Protein AF-A0AAW5MZ08-F1 (afdb_monomer)

Foldseek 3Di:
DLQPVAADDDPDPPVRVVVLVVLLVVLCVVLVADCPVVQLSVLSVCCVVVVVCVVPFDPVVVVPQPVVCSNNNNSVSSVVLSCCLSVVNGPSVCSSVDPVSVVVD

Solvent-accessible surface area (backbone atoms only — not comparable to full-atom values): 6083 Å² total; per-residue (Å²): 119,75,30,91,87,42,48,45,59,81,88,49,91,70,43,13,53,58,52,40,48,50,58,48,52,54,54,31,61,77,58,68,60,82,45,70,94,55,45,50,39,49,52,49,47,50,33,57,78,70,46,43,52,79,70,72,36,55,72,67,62,55,68,69,52,61,58,70,32,43,77,61,12,39,61,70,39,54,55,60,53,50,48,25,37,65,68,62,46,65,74,72,12,52,65,69,67,36,72,70,61,52,73,78,107

InterPro domains:
  IPR001203 Aldehyde ferredoxin oxidoreductase, C-terminal [PF01314] (25-105)
  IPR013984 Aldehyde ferredoxin oxidoreductase, domain 2 [G3DSA:1.10.569.10] (15-105)
  IPR036021 Aldehyde ferredoxin oxidoreductase-like, C-terminal [SSF48310] (22-105)
  IPR051919 Tungsten-dependent aldehyde ferredoxin oxidoreductase [PTHR30038] (1-105)

Mean predicted aligned error: 2.96 Å

Radius of gyration: 13.37 Å; Cα contacts (8 Å, |Δi|>4): 106; chains: 1; bounding box: 31×26×38 Å

Organism: NCBI:txid1499973

Sequence (105 aa):
TIFPNGPKDFEDKDDGRVIGNLVGLNLFDDYGLWCNYGQLHRDFTYCYSKGVFKRVLPAEEYAEIRWDQLEAGDVNFIKDFYYRLAHRVGELSHLADGSYAIAER

Structure (mmCIF, N/CA/C/O backbone):
data_AF-A0AAW5MZ08-F1
#
_entry.id   AF-A0AAW5MZ08-F1
#
loop_
_atom_site.group_PDB
_atom_site.id
_atom_site.type_symbol
_atom_site.label_atom_id
_atom_site.label_alt_id
_atom_site.label_comp_id
_atom_site.label_asym_id
_atom_site.label_entity_id
_atom_site.label_seq_id
_atom_site.pdbx_PDB_ins_code
_atom_site.Cartn_x
_atom_site.Cartn_y
_atom_site.Cartn_z
_atom_site.occupancy
_atom_site.B_iso_or_equiv
_atom_site.auth_seq_id
_atom_site.auth_comp_id
_atom_site.auth_asym_id
_atom_site.auth_atom_id
_atom_site.pdbx_PDB_model_num
ATOM 1 N N . THR A 1 1 ? 10.007 0.830 -1.081 1.00 68.12 1 THR A N 1
ATOM 2 C CA . THR A 1 1 ? 8.982 0.233 -1.963 1.00 68.12 1 THR A CA 1
ATOM 3 C C . THR A 1 1 ? 7.953 -0.460 -1.091 1.00 68.12 1 THR A C 1
ATOM 5 O O . THR A 1 1 ? 8.310 -0.827 0.021 1.00 68.12 1 THR A O 1
ATOM 8 N N . ILE A 1 2 ? 6.698 -0.576 -1.537 1.00 84.62 2 ILE A N 1
ATOM 9 C CA . ILE A 1 2 ? 5.636 -1.273 -0.786 1.00 84.62 2 ILE A CA 1
ATOM 10 C C . ILE A 1 2 ? 5.863 -2.790 -0.716 1.00 84.62 2 ILE A C 1
ATOM 12 O O . ILE A 1 2 ? 5.371 -3.447 0.192 1.00 84.62 2 ILE A O 1
ATOM 16 N N . PHE A 1 3 ? 6.639 -3.331 -1.658 1.00 90.00 3 PHE A N 1
ATOM 17 C CA . PHE A 1 3 ? 6.952 -4.752 -1.752 1.00 90.00 3 PHE A CA 1
ATOM 18 C C . PHE A 1 3 ? 8.098 -5.133 -0.804 1.00 90.00 3 PHE A C 1
ATOM 20 O O . PHE A 1 3 ? 9.223 -4.676 -1.032 1.00 90.00 3 PHE A O 1
ATOM 27 N N . PRO A 1 4 ? 7.873 -5.989 0.212 1.00 80.38 4 PRO A N 1
ATOM 28 C CA . PRO A 1 4 ? 8.905 -6.378 1.177 1.00 80.38 4 PRO A CA 1
ATOM 29 C C . PRO A 1 4 ? 10.135 -7.020 0.522 1.00 80.38 4 PRO A C 1
ATOM 31 O O . PRO A 1 4 ? 11.263 -6.736 0.915 1.00 80.38 4 PRO A O 1
ATOM 34 N N . ASN A 1 5 ? 9.910 -7.823 -0.523 1.00 85.06 5 ASN A N 1
ATOM 35 C CA . ASN A 1 5 ? 10.950 -8.530 -1.278 1.00 85.06 5 ASN A CA 1
ATOM 36 C C . ASN A 1 5 ? 11.374 -7.789 -2.562 1.00 85.06 5 ASN A C 1
ATOM 38 O O . ASN A 1 5 ? 12.198 -8.282 -3.327 1.00 85.06 5 ASN A O 1
ATOM 42 N N . GLY A 1 6 ? 10.834 -6.587 -2.791 1.00 89.31 6 GLY A N 1
ATOM 43 C CA . GLY A 1 6 ? 10.954 -5.863 -4.054 1.00 89.31 6 GLY A CA 1
ATOM 44 C C . GLY A 1 6 ? 9.920 -6.296 -5.105 1.00 89.31 6 GLY A C 1
ATOM 45 O O . GLY A 1 6 ? 9.332 -7.370 -4.995 1.00 89.31 6 GLY A O 1
ATOM 46 N N . PRO A 1 7 ? 9.640 -5.432 -6.097 1.00 93.44 7 PRO A N 1
ATOM 47 C CA . PRO A 1 7 ? 8.783 -5.788 -7.222 1.00 93.44 7 PRO A CA 1
ATOM 48 C C . PRO A 1 7 ? 9.464 -6.828 -8.117 1.00 93.44 7 PRO A C 1
ATOM 50 O O . PRO A 1 7 ? 10.690 -6.851 -8.226 1.00 93.44 7 PRO A O 1
ATOM 53 N N . LYS A 1 8 ? 8.654 -7.657 -8.769 1.00 94.19 8 LYS A N 1
ATOM 54 C CA . LYS A 1 8 ? 9.086 -8.632 -9.768 1.00 94.19 8 LYS A CA 1
ATOM 55 C C . LYS A 1 8 ? 9.570 -7.922 -11.038 1.00 94.19 8 LYS A C 1
ATOM 57 O O . LYS A 1 8 ? 8.928 -6.975 -11.489 1.00 94.19 8 LYS A O 1
ATOM 62 N N . ASP A 1 9 ? 10.656 -8.430 -11.615 1.00 94.81 9 ASP A N 1
ATOM 63 C CA . ASP A 1 9 ? 11.179 -7.992 -12.913 1.00 94.81 9 ASP A CA 1
ATOM 64 C C . ASP A 1 9 ? 10.308 -8.493 -14.082 1.00 94.81 9 ASP A C 1
ATOM 66 O O . ASP A 1 9 ? 9.655 -9.542 -13.998 1.00 94.81 9 ASP A O 1
ATOM 70 N N . PHE A 1 10 ? 10.299 -7.741 -15.179 1.00 92.12 10 PHE A N 1
ATOM 71 C CA . PHE A 1 10 ? 9.472 -7.989 -16.358 1.00 92.12 10 PHE A CA 1
ATOM 72 C C . PHE A 1 10 ? 10.292 -8.529 -17.529 1.00 92.12 10 PHE A C 1
ATOM 74 O O . PHE A 1 10 ? 9.971 -9.600 -18.046 1.00 92.12 10 PHE A O 1
ATOM 81 N N . GLU A 1 11 ? 11.335 -7.810 -17.931 1.00 94.50 11 GLU A N 1
ATOM 82 C CA . GLU A 1 11 ? 12.207 -8.147 -19.058 1.00 94.50 11 GLU A CA 1
ATOM 83 C C . GLU A 1 11 ? 13.677 -8.127 -18.629 1.00 94.50 11 GLU A C 1
ATOM 85 O O . GLU A 1 11 ? 14.374 -9.135 -18.763 1.00 94.50 11 GLU A O 1
ATOM 90 N N . ASP A 1 12 ? 14.116 -7.013 -18.046 1.00 95.69 12 ASP A N 1
ATOM 91 C CA . ASP A 1 12 ? 15.489 -6.799 -17.605 1.00 95.69 12 ASP A CA 1
ATOM 92 C C . ASP 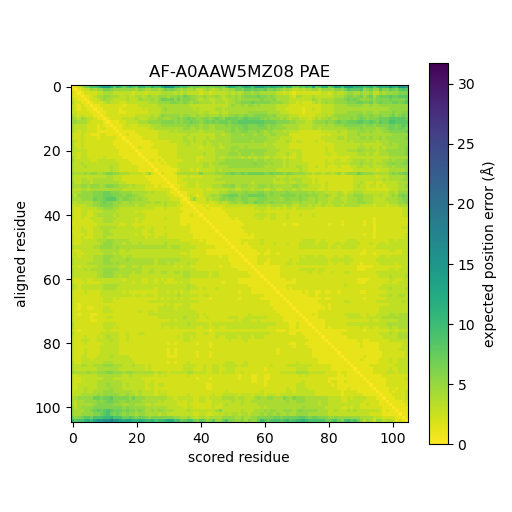A 1 12 ? 15.626 -6.914 -16.087 1.00 95.69 12 ASP A C 1
ATOM 94 O O . ASP A 1 12 ? 14.716 -6.622 -15.313 1.00 95.69 12 ASP A O 1
ATOM 98 N N . LYS A 1 13 ? 16.821 -7.285 -15.625 1.00 93.75 13 LYS A N 1
ATOM 99 C CA . LYS A 1 13 ? 17.110 -7.307 -14.191 1.00 93.75 13 LYS A CA 1
ATOM 100 C C . LYS A 1 13 ? 16.897 -5.915 -13.577 1.00 93.75 13 LYS A C 1
ATOM 102 O O . LYS A 1 13 ? 17.465 -4.934 -14.050 1.00 93.75 13 LYS A O 1
ATOM 107 N N . ASP A 1 14 ? 16.180 -5.875 -12.457 1.00 90.88 14 ASP A N 1
ATOM 108 C CA . ASP A 1 14 ? 15.836 -4.688 -11.669 1.00 90.88 14 ASP A CA 1
ATOM 109 C C . ASP A 1 14 ? 14.869 -3.690 -12.355 1.00 90.88 14 ASP A C 1
ATOM 111 O O . ASP A 1 14 ? 14.560 -2.640 -11.769 1.00 90.88 14 ASP A O 1
ATOM 115 N N . ASP A 1 15 ? 14.334 -4.004 -13.543 1.00 94.31 15 ASP A N 1
ATOM 116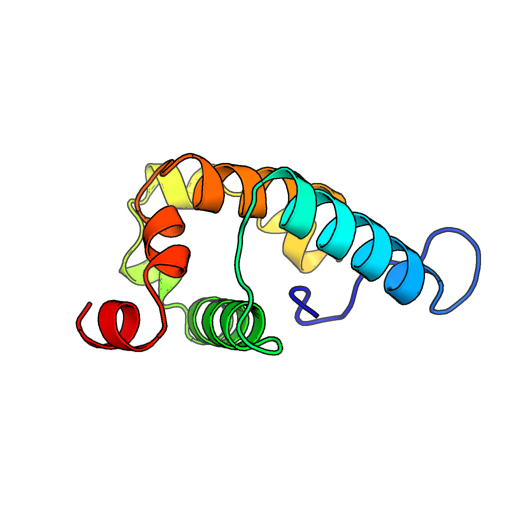 C CA . ASP A 1 15 ? 13.364 -3.157 -14.254 1.00 94.31 15 ASP A CA 1
ATOM 117 C C . ASP A 1 15 ? 12.021 -3.034 -13.511 1.00 94.31 15 ASP A C 1
ATOM 119 O O . ASP A 1 15 ? 11.352 -1.993 -13.570 1.00 94.31 15 ASP A O 1
ATOM 123 N N . GLY A 1 16 ? 11.683 -4.034 -12.691 1.00 93.31 16 GLY A N 1
ATOM 124 C CA . GLY A 1 16 ? 10.484 -4.063 -11.869 1.00 93.31 16 GLY A CA 1
ATOM 125 C C . GLY A 1 16 ? 10.445 -2.895 -10.892 1.00 93.31 16 GLY A C 1
ATOM 126 O O . GLY A 1 16 ? 9.371 -2.393 -10.556 1.00 93.31 16 GLY A O 1
ATOM 127 N N . ARG A 1 17 ? 11.611 -2.386 -10.465 1.00 92.00 17 ARG A N 1
ATOM 128 C CA . ARG A 1 17 ? 11.693 -1.192 -9.610 1.00 92.00 17 ARG A CA 1
ATOM 129 C C . ARG A 1 17 ? 11.276 0.068 -10.350 1.00 92.00 17 ARG A C 1
ATOM 131 O O . ARG A 1 17 ? 10.578 0.895 -9.768 1.00 92.00 17 ARG A O 1
ATOM 138 N N . VAL A 1 18 ? 11.685 0.215 -11.607 1.00 92.94 18 VAL A N 1
ATOM 139 C CA . VAL A 1 18 ? 11.309 1.366 -12.438 1.00 92.94 18 VAL A CA 1
ATOM 140 C C . VAL A 1 18 ? 9.812 1.317 -12.721 1.00 92.94 18 VAL A C 1
ATOM 142 O O . VAL A 1 18 ? 9.112 2.296 -12.470 1.00 92.94 18 VAL A O 1
ATOM 145 N N . ILE A 1 19 ? 9.309 0.159 -13.149 1.00 92.62 19 ILE A N 1
ATOM 146 C CA . ILE A 1 19 ? 7.896 -0.038 -13.491 1.00 92.62 19 ILE A CA 1
ATOM 147 C C . ILE A 1 19 ? 7.006 0.109 -12.253 1.00 92.62 19 ILE A C 1
ATOM 149 O O . ILE A 1 19 ? 6.021 0.842 -12.282 1.00 92.62 19 ILE A O 1
ATOM 153 N N . GLY A 1 20 ? 7.366 -0.526 -11.137 1.00 91.56 20 GLY A N 1
ATOM 154 C CA . GLY A 1 20 ? 6.620 -0.425 -9.883 1.00 91.56 20 GLY A CA 1
ATOM 155 C C . GLY A 1 20 ? 6.573 1.004 -9.341 1.00 91.56 20 GLY A C 1
ATOM 156 O O . GLY A 1 20 ? 5.518 1.451 -8.892 1.00 91.56 20 GLY A O 1
ATOM 157 N N . ASN A 1 21 ? 7.681 1.749 -9.433 1.00 89.75 21 ASN A N 1
ATOM 158 C CA . ASN A 1 21 ? 7.699 3.165 -9.064 1.00 89.75 21 ASN A CA 1
ATOM 159 C C . ASN A 1 21 ? 6.839 4.007 -10.012 1.00 89.75 21 ASN A C 1
ATOM 161 O O . ASN A 1 21 ? 6.097 4.859 -9.536 1.00 89.75 21 ASN A O 1
ATOM 165 N N . LEU A 1 22 ? 6.899 3.761 -11.324 1.00 91.94 22 LEU A N 1
ATOM 166 C CA . LEU A 1 22 ? 6.078 4.465 -12.308 1.00 91.94 22 LEU A CA 1
ATOM 167 C C . LEU A 1 22 ? 4.585 4.255 -12.026 1.00 91.94 22 LEU A C 1
ATOM 169 O O . LEU A 1 22 ? 3.847 5.227 -11.891 1.00 91.94 22 LEU A O 1
ATOM 173 N N . VAL A 1 23 ? 4.147 3.001 -11.886 1.00 91.94 23 VAL A N 1
ATOM 174 C CA . VAL A 1 23 ? 2.752 2.650 -11.572 1.00 91.94 23 VAL A CA 1
ATOM 175 C C . VAL A 1 23 ? 2.326 3.278 -10.249 1.00 91.94 23 VAL A C 1
ATOM 177 O O . VAL A 1 23 ? 1.257 3.879 -10.168 1.00 91.94 23 VAL A O 1
ATOM 180 N N . GLY A 1 24 ? 3.176 3.165 -9.225 1.00 90.00 24 GLY A N 1
ATOM 181 C CA . GLY A 1 24 ? 2.914 3.723 -7.909 1.00 90.00 24 GLY A CA 1
ATOM 182 C C . GLY A 1 24 ? 2.709 5.228 -7.944 1.00 90.00 24 GLY A C 1
ATOM 183 O O . GLY A 1 24 ? 1.677 5.684 -7.476 1.00 90.00 24 GLY A O 1
ATOM 184 N N . LEU A 1 25 ? 3.652 5.977 -8.521 1.00 88.56 25 LEU A N 1
ATOM 185 C CA . LEU A 1 25 ? 3.610 7.440 -8.571 1.00 88.56 25 LEU A CA 1
ATOM 186 C C . LEU A 1 25 ? 2.422 7.968 -9.384 1.00 88.56 25 LEU A C 1
ATOM 188 O O . LEU A 1 25 ? 1.739 8.862 -8.902 1.00 88.56 25 LEU A O 1
ATOM 192 N N . ASN A 1 26 ? 2.122 7.380 -10.550 1.00 92.06 26 ASN A N 1
ATOM 193 C CA . ASN A 1 26 ? 0.974 7.818 -11.358 1.00 92.06 26 ASN A CA 1
ATOM 194 C C . ASN A 1 26 ? -0.345 7.663 -10.592 1.00 92.06 26 ASN A C 1
ATOM 196 O O . ASN A 1 26 ? -1.109 8.612 -10.488 1.00 92.06 26 ASN A O 1
ATOM 200 N N . LEU A 1 27 ? -0.585 6.494 -9.988 1.00 91.56 27 LEU A N 1
ATOM 201 C CA . LEU A 1 27 ? -1.811 6.262 -9.214 1.00 91.56 27 LEU A CA 1
ATOM 202 C C . LEU A 1 27 ? -1.900 7.157 -7.978 1.00 91.56 27 LEU A C 1
ATOM 204 O O . LEU A 1 27 ? -2.987 7.547 -7.560 1.00 91.56 27 LEU A O 1
ATOM 208 N N . PHE A 1 28 ? -0.753 7.453 -7.374 1.00 86.38 28 PHE A N 1
ATOM 209 C CA . PHE A 1 28 ? -0.669 8.318 -6.214 1.00 86.38 28 PHE A CA 1
ATOM 210 C C . PHE A 1 28 ? -1.124 9.744 -6.528 1.00 86.38 28 PHE A C 1
ATOM 212 O O . PHE A 1 28 ? -1.933 10.306 -5.787 1.00 86.38 28 PHE A O 1
ATOM 219 N N . ASP A 1 29 ? -0.634 10.279 -7.647 1.00 91.50 29 ASP A N 1
ATOM 220 C CA . ASP A 1 29 ? -0.975 11.606 -8.147 1.00 91.50 29 ASP A CA 1
ATOM 221 C C . ASP A 1 29 ? -2.426 11.6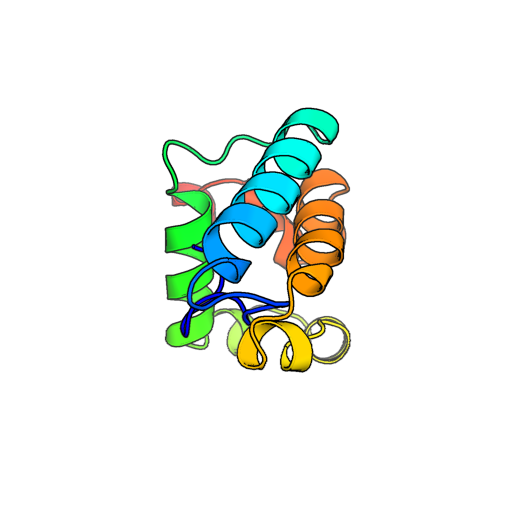49 -8.658 1.00 91.50 29 ASP A C 1
ATOM 223 O O . ASP A 1 29 ? -3.169 12.562 -8.298 1.00 91.50 29 ASP A O 1
ATOM 227 N N . ASP A 1 30 ? -2.868 10.630 -9.406 1.00 94.88 30 ASP A N 1
ATOM 228 C CA . ASP A 1 30 ? -4.235 10.535 -9.944 1.00 94.88 30 ASP A CA 1
ATOM 229 C C . ASP A 1 30 ? -5.300 10.487 -8.839 1.00 94.88 30 ASP A C 1
ATOM 231 O O . ASP A 1 30 ? -6.376 11.076 -8.968 1.00 94.88 30 ASP A O 1
ATOM 235 N N . TYR A 1 31 ? -5.012 9.789 -7.737 1.00 94.88 31 TYR A N 1
ATOM 236 C CA . TYR A 1 31 ? -5.922 9.677 -6.598 1.00 94.88 31 TYR A CA 1
ATOM 237 C C . TYR A 1 31 ? -5.734 10.766 -5.536 1.00 94.88 31 TYR A C 1
ATOM 239 O O . TYR A 1 31 ? -6.502 10.812 -4.574 1.00 94.88 31 TYR A O 1
ATOM 247 N N . GLY A 1 32 ? -4.742 11.648 -5.689 1.00 92.38 32 GLY A N 1
ATOM 248 C CA . GLY A 1 32 ? -4.475 12.728 -4.738 1.00 92.38 32 GLY A CA 1
ATOM 249 C C . GLY A 1 32 ? -4.049 12.238 -3.350 1.00 92.38 32 GLY A C 1
ATOM 250 O O . GLY A 1 32 ? -4.350 12.884 -2.344 1.00 92.38 32 GLY A O 1
ATOM 251 N N . LEU A 1 33 ? -3.371 11.090 -3.272 1.00 92.50 33 LEU A N 1
ATOM 252 C CA . LEU A 1 33 ? -2.809 10.587 -2.020 1.00 92.50 33 LEU A CA 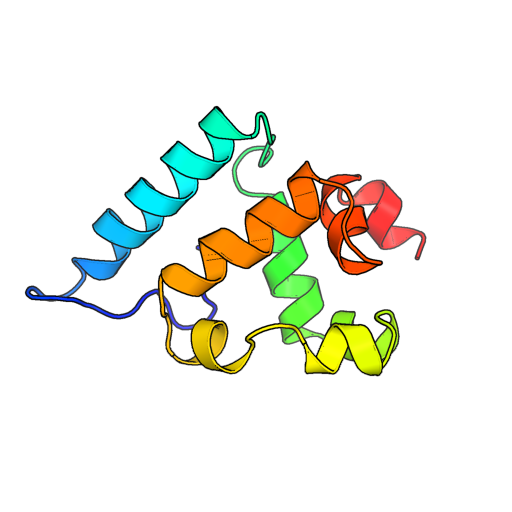1
ATOM 253 C C . LEU A 1 33 ? -1.505 11.334 -1.692 1.00 92.50 33 LEU A C 1
ATOM 255 O O . LEU A 1 33 ? -0.801 11.809 -2.579 1.00 92.50 33 LEU A O 1
ATOM 259 N N . TRP A 1 34 ? -1.143 11.424 -0.405 1.00 89.94 34 TRP A N 1
ATOM 260 C CA . TRP A 1 34 ? 0.161 11.948 0.029 1.00 89.94 34 TRP A CA 1
ATOM 261 C C . TRP A 1 34 ? 0.963 10.894 0.809 1.00 89.94 34 TRP A C 1
ATOM 263 O O . TRP A 1 34 ? 0.490 10.346 1.799 1.00 89.94 34 TRP A O 1
ATOM 273 N N . CYS A 1 35 ? 2.184 10.565 0.361 1.00 86.31 35 CYS A N 1
ATOM 274 C CA . CYS A 1 35 ? 2.969 9.447 0.901 1.00 86.31 35 CYS A CA 1
ATOM 275 C C . CYS A 1 35 ? 3.918 9.902 2.005 1.00 86.31 35 CYS A C 1
ATOM 277 O O . CYS A 1 35 ? 4.593 9.063 2.602 1.00 86.31 35 CYS A O 1
ATOM 279 N N . ASN A 1 36 ? 4.001 11.219 2.233 1.00 89.50 36 ASN A N 1
ATOM 280 C CA . ASN A 1 36 ? 4.895 11.866 3.183 1.00 89.50 36 ASN A CA 1
ATOM 281 C C . ASN A 1 36 ? 6.330 11.316 3.104 1.00 89.50 36 ASN A C 1
ATOM 283 O O . ASN A 1 36 ? 6.816 10.655 4.023 1.00 89.50 36 ASN A O 1
ATOM 287 N N . TYR A 1 37 ? 6.990 11.528 1.959 1.00 88.25 37 TYR A N 1
ATOM 288 C CA . TYR A 1 37 ? 8.362 11.062 1.709 1.00 88.25 37 TYR A CA 1
ATOM 289 C C . TYR A 1 37 ? 8.542 9.565 2.041 1.00 88.25 37 TYR A C 1
ATOM 291 O O . TYR A 1 37 ? 9.467 9.149 2.744 1.00 88.25 37 TYR A O 1
ATOM 299 N N . GLY A 1 38 ? 7.588 8.747 1.588 1.00 89.12 38 GLY A N 1
ATOM 300 C CA . GLY A 1 38 ? 7.579 7.297 1.786 1.00 89.12 38 GLY A CA 1
ATOM 301 C C . GLY A 1 38 ? 7.204 6.827 3.195 1.00 89.12 38 GLY A C 1
ATOM 302 O O . GLY A 1 38 ? 7.460 5.669 3.522 1.00 89.12 38 GLY A O 1
ATOM 303 N N . GLN A 1 39 ? 6.643 7.682 4.058 1.00 92.19 39 GLN A N 1
ATOM 304 C CA . GLN A 1 39 ? 6.117 7.252 5.359 1.00 92.19 39 GLN A CA 1
ATOM 305 C C . GLN A 1 39 ? 4.964 6.258 5.196 1.00 92.19 39 GLN A C 1
ATOM 307 O O . GLN A 1 39 ? 4.989 5.213 5.830 1.00 92.19 39 GLN A O 1
ATOM 312 N N . LEU A 1 40 ? 4.035 6.502 4.265 1.00 92.50 40 LEU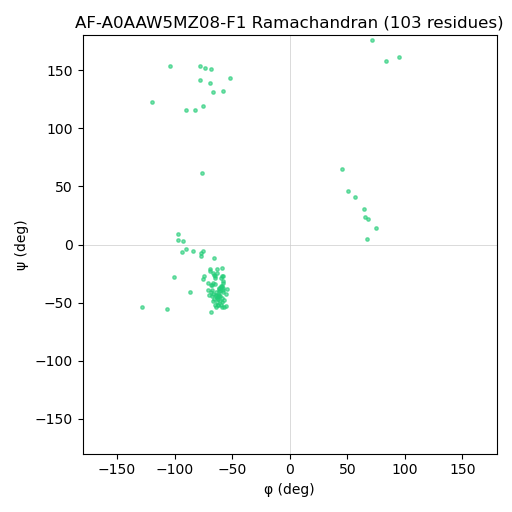 A N 1
ATOM 313 C CA . LEU A 1 40 ? 2.913 5.588 4.016 1.00 92.50 40 LEU A CA 1
ATOM 314 C C . LEU A 1 40 ? 3.384 4.156 3.701 1.00 92.50 40 LEU A C 1
ATOM 316 O O . LEU A 1 40 ? 2.845 3.177 4.211 1.00 92.50 40 LEU A O 1
ATOM 320 N N . HIS A 1 41 ? 4.431 4.018 2.882 1.00 91.56 41 HIS A N 1
ATOM 321 C CA . HIS A 1 41 ? 5.008 2.710 2.555 1.00 91.56 41 HIS A CA 1
ATOM 322 C C . HIS A 1 41 ? 5.701 2.059 3.753 1.00 91.56 41 HIS A C 1
ATOM 324 O O . HIS A 1 41 ? 5.670 0.834 3.883 1.00 91.56 41 HIS A O 1
ATOM 330 N N . ARG A 1 42 ? 6.334 2.855 4.623 1.00 91.81 42 ARG A N 1
ATOM 331 C CA . ARG A 1 42 ? 6.950 2.366 5.865 1.00 91.81 42 ARG A CA 1
ATOM 332 C C . ARG A 1 42 ? 5.889 1.876 6.843 1.00 91.81 42 ARG A C 1
ATOM 334 O O . ARG A 1 42 ? 6.040 0.775 7.365 1.00 91.81 42 ARG A O 1
ATOM 341 N N . ASP A 1 43 ? 4.805 2.628 7.007 1.00 93.75 43 ASP A N 1
ATOM 342 C CA . ASP A 1 43 ? 3.674 2.257 7.859 1.00 93.75 43 ASP A CA 1
ATOM 343 C C . ASP A 1 43 ? 3.014 0.970 7.364 1.00 93.75 43 ASP A C 1
ATOM 345 O O . ASP A 1 43 ? 2.811 0.040 8.146 1.00 93.75 43 ASP A O 1
ATOM 349 N N . PHE A 1 44 ? 2.777 0.860 6.052 1.00 94.50 44 PHE A N 1
ATOM 350 C CA . PHE A 1 44 ? 2.312 -0.382 5.435 1.00 94.50 44 PHE A CA 1
ATOM 351 C C . PHE A 1 44 ? 3.247 -1.555 5.750 1.00 94.50 44 PHE A C 1
ATOM 353 O O . PHE A 1 44 ? 2.808 -2.588 6.252 1.00 94.50 44 PHE A O 1
ATOM 360 N N . THR A 1 45 ? 4.547 -1.389 5.487 1.00 92.75 45 THR A N 1
ATOM 361 C CA . THR A 1 45 ? 5.551 -2.447 5.680 1.00 92.75 45 THR A CA 1
ATOM 362 C C . THR A 1 45 ? 5.616 -2.887 7.142 1.00 92.75 45 THR A C 1
ATOM 364 O O . THR A 1 45 ? 5.714 -4.081 7.434 1.00 92.75 45 THR A O 1
ATOM 367 N N . TYR A 1 46 ? 5.529 -1.942 8.079 1.00 92.38 46 TYR A N 1
ATOM 368 C CA . TYR A 1 46 ? 5.460 -2.233 9.506 1.00 92.38 46 TYR A CA 1
ATOM 369 C C . TYR A 1 46 ? 4.199 -3.031 9.847 1.00 92.38 46 TYR A C 1
ATOM 371 O O . TYR A 1 46 ? 4.294 -4.107 10.440 1.00 92.38 46 TYR A O 1
ATOM 379 N N . CYS A 1 47 ? 3.028 -2.547 9.425 1.00 93.69 47 CYS A N 1
ATOM 380 C CA . CYS A 1 47 ? 1.752 -3.189 9.721 1.00 93.69 47 CYS A CA 1
ATOM 381 C C . CYS A 1 47 ? 1.668 -4.603 9.135 1.00 93.69 47 CYS A C 1
ATOM 383 O O . CYS A 1 47 ? 1.156 -5.517 9.786 1.00 93.69 47 CYS A O 1
ATOM 385 N N . TYR A 1 48 ? 2.226 -4.801 7.942 1.00 93.94 48 TYR A N 1
ATOM 386 C CA . TYR A 1 48 ? 2.316 -6.101 7.295 1.00 93.94 48 TYR A CA 1
ATOM 387 C C . TYR A 1 48 ? 3.280 -7.040 8.033 1.00 93.94 48 TYR A C 1
ATOM 389 O O . TYR A 1 48 ? 2.872 -8.085 8.538 1.00 93.94 48 TYR A O 1
ATOM 397 N N . SER A 1 49 ? 4.547 -6.639 8.184 1.00 92.25 49 SER A N 1
ATOM 398 C CA . SER A 1 49 ? 5.603 -7.491 8.759 1.00 92.25 49 SER A CA 1
ATOM 399 C C . SER A 1 49 ? 5.389 -7.846 10.234 1.00 92.25 49 SER A C 1
ATOM 401 O O . SER A 1 49 ? 5.850 -8.890 10.693 1.00 92.25 49 SER A O 1
ATOM 403 N N . LYS A 1 50 ? 4.684 -7.001 10.996 1.00 93.06 50 LYS A N 1
ATOM 404 C CA . LYS A 1 50 ? 4.337 -7.255 12.405 1.00 93.06 50 LYS A CA 1
ATOM 405 C C . LYS A 1 50 ? 2.979 -7.933 12.588 1.00 93.06 50 LYS A C 1
ATOM 407 O O . LYS A 1 50 ? 2.558 -8.130 13.726 1.00 93.06 50 LYS A O 1
ATOM 412 N N . GLY A 1 51 ? 2.288 -8.282 11.501 1.00 93.62 51 GLY A N 1
ATOM 413 C CA . GLY A 1 51 ? 0.975 -8.924 11.553 1.00 93.62 51 GLY A CA 1
ATOM 414 C C . GLY A 1 51 ? -0.125 -8.036 12.142 1.00 93.62 51 GLY A C 1
ATOM 415 O O . GLY A 1 51 ? -1.121 -8.558 12.638 1.00 93.62 51 GLY A O 1
ATOM 416 N N . VAL A 1 52 ? 0.036 -6.707 12.099 1.00 94.00 52 VAL A N 1
ATOM 417 C CA . VAL A 1 52 ? -0.978 -5.746 12.565 1.00 94.00 52 VAL A CA 1
ATOM 418 C C . VAL A 1 52 ? -2.242 -5.894 11.732 1.00 94.00 52 VAL A C 1
ATOM 420 O O . VAL A 1 52 ? -3.310 -6.055 12.307 1.00 94.00 52 VAL A O 1
ATOM 423 N N . PHE A 1 53 ? -2.126 -5.957 10.401 1.00 94.69 53 PHE A N 1
ATOM 424 C CA . PHE A 1 53 ? -3.290 -6.118 9.523 1.00 94.69 53 PHE A CA 1
ATOM 425 C C . PHE A 1 53 ? -4.095 -7.382 9.832 1.00 94.69 53 PHE A C 1
ATOM 427 O O . PHE A 1 53 ? -5.316 -7.332 9.873 1.00 94.69 53 PHE A O 1
ATOM 434 N N . LYS A 1 54 ? -3.430 -8.496 10.152 1.00 94.62 54 LYS A N 1
ATOM 435 C CA . LYS A 1 54 ? -4.115 -9.737 10.541 1.00 94.62 54 LYS A CA 1
ATOM 436 C C . LYS A 1 54 ? -4.869 -9.612 11.874 1.00 94.62 54 LYS A C 1
ATOM 438 O O . LYS A 1 54 ? -5.786 -10.383 12.128 1.00 94.62 54 LYS A O 1
ATOM 443 N N . ARG A 1 55 ? -4.454 -8.684 12.742 1.00 93.31 55 ARG A N 1
ATOM 444 C CA . ARG A 1 55 ? -5.080 -8.425 14.045 1.00 93.31 55 ARG A CA 1
ATOM 445 C C . ARG A 1 55 ? -6.242 -7.435 13.948 1.00 93.31 55 ARG A C 1
ATOM 447 O O . ARG A 1 55 ? -7.217 -7.624 14.663 1.00 93.31 55 ARG A O 1
ATOM 454 N N . VAL A 1 56 ? -6.101 -6.380 13.144 1.00 93.19 56 VAL A N 1
ATOM 455 C CA . VAL A 1 56 ? -7.037 -5.238 13.140 1.00 93.19 56 VAL A CA 1
ATOM 456 C C . VAL A 1 56 ? -8.054 -5.280 12.004 1.00 93.19 56 VAL A C 1
ATOM 458 O O . VAL A 1 56 ? -9.145 -4.747 12.167 1.00 93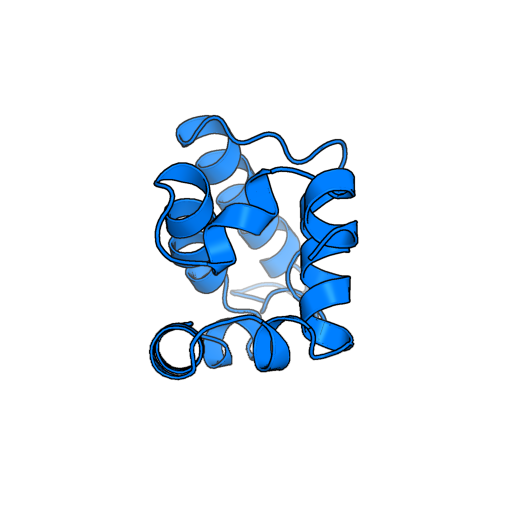.19 56 VAL A O 1
ATOM 461 N N . LEU A 1 57 ? -7.730 -5.910 10.869 1.00 96.19 57 LEU A N 1
ATOM 462 C CA . LEU A 1 57 ? -8.671 -5.997 9.755 1.00 96.19 57 LEU A CA 1
ATOM 463 C C . LEU A 1 57 ? -9.731 -7.075 10.032 1.00 96.19 57 LEU A C 1
ATOM 465 O O . LEU A 1 57 ? -9.392 -8.149 10.545 1.00 96.19 57 LEU A O 1
ATOM 469 N N . PRO A 1 58 ? -10.999 -6.841 9.647 1.00 97.25 58 PRO A N 1
ATOM 470 C CA . PRO A 1 58 ? -12.009 -7.889 9.597 1.00 97.25 58 PRO A CA 1
ATOM 471 C C . PRO A 1 58 ? -11.516 -9.096 8.790 1.00 97.25 58 PRO A C 1
ATOM 473 O O . PRO A 1 58 ? -10.841 -8.941 7.773 1.00 97.25 58 PRO A O 1
ATOM 476 N N . ALA A 1 59 ? -11.873 -10.310 9.217 1.00 96.88 59 ALA A N 1
ATOM 477 C CA . ALA A 1 59 ? -11.401 -11.537 8.567 1.00 96.88 59 ALA A CA 1
ATOM 478 C C . ALA A 1 59 ? -11.811 -11.626 7.085 1.00 96.88 59 ALA A C 1
ATOM 480 O O . ALA A 1 59 ? -11.038 -12.122 6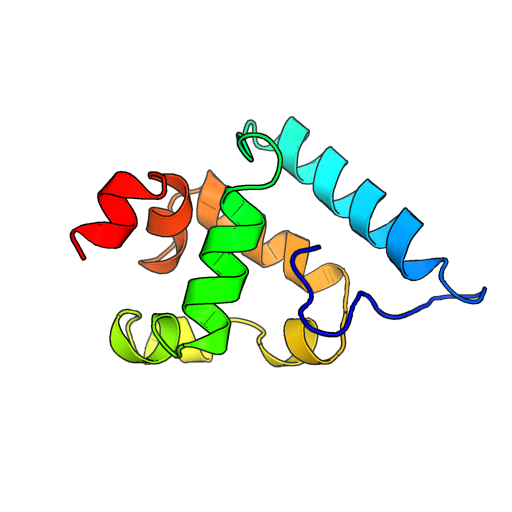.268 1.00 96.88 59 ALA A O 1
ATOM 481 N N . GLU A 1 60 ? -13.003 -11.125 6.750 1.00 97.25 60 GLU A N 1
ATOM 482 C CA . GLU A 1 60 ? -13.519 -11.059 5.379 1.00 97.25 60 GLU A CA 1
ATOM 483 C C . GLU A 1 60 ? -12.669 -10.117 4.519 1.00 97.25 60 GLU A C 1
ATOM 485 O O . GLU A 1 60 ? -12.131 -10.540 3.500 1.00 97.25 60 GLU A O 1
ATOM 490 N N . GLU A 1 61 ? -12.436 -8.884 4.982 1.00 97.56 61 GLU A N 1
ATOM 491 C CA . GLU A 1 61 ? -11.587 -7.916 4.276 1.00 97.56 61 GLU A CA 1
ATOM 492 C C . GLU A 1 61 ? -10.148 -8.425 4.131 1.00 97.56 61 GLU A C 1
ATOM 494 O O . GLU A 1 61 ? -9.555 -8.332 3.056 1.00 97.56 61 GLU A O 1
ATOM 499 N N . TYR A 1 62 ? -9.583 -9.010 5.192 1.00 97.06 62 TYR A N 1
ATOM 500 C CA . TYR A 1 62 ? -8.241 -9.578 5.136 1.00 97.06 62 TYR A CA 1
ATOM 501 C C . TYR A 1 62 ? -8.140 -10.688 4.081 1.00 97.06 62 TYR A C 1
ATOM 503 O O . TYR A 1 62 ? -7.107 -10.803 3.429 1.00 97.06 62 TYR A O 1
ATOM 511 N N . ALA A 1 63 ? -9.185 -11.498 3.893 1.00 96.94 63 ALA A N 1
ATOM 512 C CA . ALA A 1 63 ? -9.202 -12.558 2.887 1.00 96.94 63 ALA A CA 1
ATOM 513 C C . ALA A 1 63 ? -9.373 -12.035 1.447 1.00 96.94 63 ALA A C 1
ATOM 515 O O . ALA A 1 63 ? -8.919 -12.692 0.511 1.00 96.94 63 ALA A O 1
ATOM 516 N N . GLU A 1 64 ? -10.004 -10.873 1.258 1.00 96.75 64 GLU A N 1
ATOM 517 C CA . GLU A 1 64 ? -10.181 -10.245 -0.060 1.00 96.75 64 GLU A CA 1
ATOM 518 C C . GLU A 1 64 ? -8.906 -9.588 -0.599 1.00 96.75 64 GLU A C 1
ATOM 520 O O . GLU A 1 64 ? -8.718 -9.496 -1.816 1.00 96.75 64 GLU A O 1
ATOM 525 N N . ILE A 1 65 ? -8.033 -9.108 0.290 1.00 96.81 65 ILE A N 1
ATOM 526 C CA . ILE A 1 65 ? -6.787 -8.452 -0.110 1.00 96.81 65 ILE A CA 1
ATOM 527 C C . ILE A 1 65 ? -5.863 -9.472 -0.789 1.00 96.81 65 ILE A C 1
ATOM 529 O O . ILE A 1 65 ? -5.591 -10.558 -0.274 1.00 96.81 65 ILE A O 1
ATOM 533 N N . ARG A 1 66 ? -5.326 -9.089 -1.953 1.00 96.19 66 ARG A N 1
ATOM 534 C CA . ARG A 1 66 ? -4.437 -9.912 -2.788 1.00 96.19 66 ARG A CA 1
ATOM 535 C C . ARG A 1 66 ? -3.011 -9.983 -2.237 1.00 96.19 66 ARG A C 1
ATOM 537 O O . ARG A 1 66 ? -2.054 -9.554 -2.881 1.00 96.19 66 ARG A O 1
ATOM 544 N N . TRP A 1 67 ? -2.854 -10.531 -1.031 1.00 95.38 67 TRP A N 1
ATOM 545 C CA . TRP A 1 67 ? -1.544 -10.732 -0.396 1.00 95.38 67 TRP A CA 1
ATOM 546 C C . TRP A 1 67 ? -0.608 -11.607 -1.243 1.00 95.38 67 TRP A C 1
ATOM 548 O O . TRP A 1 67 ? 0.605 -11.434 -1.195 1.00 95.38 67 TRP A O 1
ATOM 558 N N . ASP A 1 68 ? -1.166 -12.498 -2.068 1.00 95.62 68 ASP A N 1
ATOM 559 C CA . ASP A 1 68 ? -0.428 -13.291 -3.052 1.00 95.62 68 ASP A CA 1
ATOM 560 C C . ASP A 1 68 ? 0.340 -12.413 -4.052 1.00 95.62 68 ASP A C 1
ATOM 562 O O . ASP A 1 68 ? 1.496 -12.698 -4.363 1.00 95.62 68 ASP A O 1
ATOM 566 N N . GLN A 1 69 ? -0.266 -11.312 -4.510 1.00 96.00 69 GLN A N 1
ATOM 567 C CA . GLN A 1 69 ? 0.374 -10.356 -5.417 1.00 96.00 69 GLN A CA 1
ATOM 568 C C . GLN A 1 69 ? 1.471 -9.556 -4.714 1.00 96.00 69 GLN A C 1
ATOM 570 O O . GLN A 1 69 ? 2.531 -9.331 -5.296 1.00 96.00 69 GLN A O 1
ATOM 575 N N . LEU A 1 70 ? 1.245 -9.163 -3.455 1.00 95.25 70 LEU A N 1
ATOM 576 C CA . LEU A 1 70 ? 2.259 -8.488 -2.644 1.00 95.25 70 LEU A CA 1
ATOM 577 C C . LEU A 1 70 ? 3.515 -9.356 -2.491 1.00 95.25 70 LEU A C 1
ATOM 579 O O . LEU A 1 70 ? 4.623 -8.883 -2.737 1.00 95.25 70 LEU A O 1
ATOM 583 N N . GLU A 1 71 ? 3.340 -10.621 -2.107 1.00 94.19 71 GLU A N 1
ATOM 584 C CA . GLU A 1 71 ? 4.446 -11.561 -1.892 1.00 94.19 71 GLU A CA 1
ATOM 585 C C . GLU A 1 71 ? 5.174 -11.920 -3.189 1.00 94.19 71 GLU A C 1
ATOM 587 O O . GLU A 1 71 ? 6.396 -12.070 -3.199 1.00 94.19 71 GLU A O 1
ATOM 592 N N . ALA A 1 72 ? 4.441 -11.996 -4.301 1.00 94.69 72 ALA A N 1
ATOM 593 C CA . ALA A 1 72 ? 5.011 -12.218 -5.625 1.00 94.69 72 ALA A CA 1
ATOM 594 C C . ALA A 1 72 ? 5.706 -10.978 -6.219 1.00 94.69 72 ALA A C 1
ATOM 596 O O . ALA A 1 72 ? 6.282 -11.082 -7.303 1.00 94.69 72 ALA A O 1
ATOM 597 N N . GLY A 1 73 ? 5.636 -9.812 -5.564 1.00 94.25 73 GLY A N 1
ATOM 598 C CA . GLY A 1 73 ? 6.154 -8.554 -6.104 1.00 94.25 73 GLY A CA 1
ATOM 599 C C . GLY A 1 73 ? 5.370 -8.038 -7.319 1.00 94.25 73 GLY A C 1
ATOM 600 O O . GLY A 1 73 ? 5.914 -7.281 -8.123 1.00 94.25 73 GLY A O 1
ATOM 601 N N . ASP A 1 74 ? 4.118 -8.461 -7.498 1.00 95.38 74 ASP A N 1
ATOM 602 C CA . ASP A 1 74 ? 3.279 -8.065 -8.628 1.00 95.38 74 ASP A CA 1
ATOM 603 C C . ASP A 1 74 ? 2.776 -6.625 -8.450 1.00 95.38 74 ASP A C 1
ATOM 605 O O . ASP A 1 74 ? 2.035 -6.299 -7.518 1.00 95.38 74 ASP A O 1
ATOM 609 N N . VAL A 1 75 ? 3.144 -5.755 -9.395 1.00 93.31 75 VAL A N 1
ATOM 610 C CA . VAL A 1 75 ? 2.761 -4.335 -9.416 1.00 93.31 75 VAL A CA 1
ATOM 611 C C . VAL A 1 75 ? 1.248 -4.111 -9.445 1.00 93.31 75 VAL A C 1
ATOM 613 O O . VAL A 1 75 ? 0.793 -3.033 -9.069 1.00 93.31 75 VAL A O 1
ATOM 616 N N . ASN A 1 76 ? 0.446 -5.103 -9.844 1.00 93.38 76 ASN A N 1
ATOM 617 C CA . ASN A 1 76 ? -1.011 -4.998 -9.791 1.00 93.38 76 ASN A CA 1
ATOM 618 C C . ASN A 1 76 ? -1.548 -4.848 -8.363 1.00 93.38 76 ASN A C 1
ATOM 620 O O . ASN A 1 76 ? -2.587 -4.209 -8.199 1.00 93.38 76 ASN A O 1
ATOM 624 N N . PHE A 1 77 ? -0.812 -5.316 -7.345 1.00 95.44 77 PHE A N 1
ATOM 625 C CA . PHE A 1 77 ? -1.168 -5.103 -5.940 1.00 95.44 77 PHE A CA 1
ATOM 626 C C . PHE A 1 77 ? -1.364 -3.615 -5.615 1.00 95.44 77 PHE A C 1
ATOM 628 O O . PHE A 1 77 ? -2.281 -3.240 -4.887 1.00 95.44 77 PHE A O 1
ATOM 635 N N . ILE A 1 78 ? -0.526 -2.751 -6.203 1.00 93.69 78 ILE A N 1
ATOM 636 C CA . ILE A 1 78 ? -0.554 -1.302 -5.973 1.00 93.69 78 ILE A CA 1
ATOM 637 C C . ILE A 1 78 ? -1.915 -0.700 -6.352 1.00 93.69 78 ILE A C 1
ATOM 639 O O . ILE A 1 78 ? -2.380 0.219 -5.680 1.00 93.69 78 ILE A O 1
ATOM 643 N N . LYS A 1 79 ? -2.560 -1.215 -7.407 1.00 93.12 79 LYS A N 1
ATOM 644 C CA . LYS A 1 79 ? -3.829 -0.681 -7.922 1.00 93.12 79 LYS A CA 1
ATOM 645 C C . LYS A 1 79 ? -4.947 -0.828 -6.895 1.00 93.12 79 LYS A C 1
ATOM 647 O O . LYS A 1 79 ? -5.577 0.164 -6.547 1.00 93.12 79 LYS A O 1
ATOM 652 N N . ASP A 1 80 ? -5.154 -2.046 -6.394 1.00 94.50 80 ASP A N 1
ATOM 653 C CA . ASP A 1 80 ? -6.166 -2.321 -5.367 1.00 94.50 80 ASP A CA 1
ATOM 654 C C . ASP A 1 80 ? -5.832 -1.592 -4.060 1.00 94.50 80 ASP A C 1
ATOM 656 O O . ASP A 1 80 ? -6.686 -0.924 -3.479 1.00 94.50 80 ASP A O 1
ATOM 660 N N . PHE A 1 81 ? -4.562 -1.632 -3.646 1.00 95.31 81 PHE A N 1
ATOM 661 C CA . PHE A 1 81 ? -4.110 -0.967 -2.431 1.00 95.31 81 PHE A CA 1
ATOM 662 C C . PHE A 1 81 ? -4.417 0.538 -2.437 1.00 95.31 81 PHE A C 1
ATOM 664 O O . PHE A 1 81 ? -5.066 1.040 -1.518 1.00 95.31 81 PHE A O 1
ATOM 671 N N . TYR A 1 82 ? -4.003 1.272 -3.473 1.00 95.06 82 TYR A N 1
ATOM 672 C CA . TYR A 1 82 ? -4.259 2.712 -3.534 1.00 95.06 82 TYR A CA 1
ATOM 673 C C . TYR A 1 82 ? -5.720 3.057 -3.782 1.00 95.06 82 TYR A C 1
ATOM 675 O O . TYR A 1 82 ? -6.195 4.040 -3.215 1.00 95.06 82 TYR A O 1
ATOM 683 N N . TYR A 1 83 ? -6.450 2.234 -4.537 1.00 95.75 83 TYR A N 1
ATOM 684 C CA . TYR A 1 83 ? -7.892 2.399 -4.681 1.00 95.75 83 TYR A CA 1
ATOM 685 C C . TYR A 1 83 ? -8.595 2.355 -3.317 1.00 95.75 83 TYR A C 1
ATOM 687 O O . TYR A 1 83 ? -9.370 3.256 -2.994 1.00 95.75 83 TYR A O 1
ATOM 695 N N . ARG A 1 84 ? -8.275 1.366 -2.469 1.00 96.75 84 ARG A N 1
ATOM 696 C CA . ARG A 1 84 ? -8.873 1.243 -1.131 1.00 96.75 84 ARG A CA 1
ATOM 697 C C . ARG A 1 84 ? -8.586 2.454 -0.247 1.00 96.75 84 ARG A C 1
ATOM 699 O O . ARG A 1 84 ? -9.500 2.968 0.395 1.00 96.75 84 ARG A O 1
ATOM 706 N N . LEU A 1 85 ? -7.343 2.939 -0.250 1.00 96.06 85 LEU A N 1
ATOM 707 C CA . LEU A 1 85 ? -6.937 4.123 0.514 1.00 96.06 85 LEU A CA 1
ATOM 708 C C . LEU A 1 85 ? -7.670 5.387 0.044 1.00 96.06 85 LEU A C 1
ATOM 710 O O . LEU A 1 85 ? -8.247 6.102 0.862 1.00 96.06 85 LEU A O 1
ATOM 714 N N . ALA A 1 86 ? -7.680 5.644 -1.265 1.00 96.38 86 ALA A N 1
ATOM 715 C CA . ALA A 1 86 ? -8.275 6.847 -1.841 1.00 96.38 86 ALA A CA 1
ATOM 716 C C . ALA A 1 86 ? -9.802 6.890 -1.688 1.00 96.38 86 ALA A C 1
ATOM 718 O O . ALA A 1 86 ? -10.373 7.938 -1.387 1.00 96.38 86 ALA A O 1
ATOM 719 N N . HIS A 1 87 ? -10.465 5.743 -1.851 1.00 96.25 87 HIS A N 1
ATOM 720 C CA . HIS A 1 87 ? -11.924 5.642 -1.832 1.00 96.25 87 HIS A CA 1
ATOM 721 C C . HIS A 1 87 ? -12.508 5.224 -0.479 1.00 96.25 87 HIS A C 1
ATOM 723 O O . HIS A 1 87 ? -13.710 4.982 -0.393 1.00 96.25 87 HIS A O 1
ATOM 729 N N . ARG A 1 88 ? -11.690 5.170 0.582 1.00 95.94 88 ARG A N 1
ATOM 730 C CA . ARG A 1 88 ? -12.134 4.805 1.940 1.00 95.94 88 ARG A CA 1
ATOM 731 C C . ARG A 1 88 ? -12.814 3.430 1.998 1.00 95.94 88 ARG A C 1
ATOM 733 O O . ARG A 1 88 ? -13.830 3.252 2.665 1.00 95.94 88 ARG A O 1
ATOM 740 N N . VAL A 1 89 ? -12.267 2.461 1.263 1.00 97.25 89 VAL A N 1
ATOM 741 C CA . VAL A 1 89 ? -12.814 1.100 1.190 1.00 97.25 89 VAL A CA 1
ATOM 742 C C . VAL A 1 89 ? -12.193 0.238 2.281 1.00 97.25 89 VAL A C 1
ATOM 744 O O . VAL A 1 89 ? -10.995 -0.046 2.243 1.00 97.25 89 VAL A O 1
ATOM 747 N N . GLY A 1 90 ? -13.035 -0.208 3.212 1.00 96.12 90 GLY A N 1
ATOM 748 C CA . GLY A 1 90 ? -12.647 -1.112 4.293 1.00 96.12 90 GLY A CA 1
ATOM 749 C C . GLY A 1 90 ? -11.772 -0.464 5.370 1.00 96.12 90 GLY A C 1
ATOM 750 O O . GLY A 1 90 ? -11.376 0.705 5.275 1.00 96.12 90 GLY A O 1
ATOM 751 N N . GLU A 1 91 ? -11.470 -1.243 6.405 1.00 95.88 91 GLU A N 1
ATOM 752 C CA . GLU A 1 91 ? -10.643 -0.837 7.542 1.00 95.88 91 GLU A CA 1
ATOM 753 C C . GLU A 1 91 ? -9.200 -0.541 7.102 1.00 95.88 91 GLU A C 1
ATOM 755 O O . GLU A 1 91 ? -8.548 0.340 7.665 1.00 95.88 91 GLU A O 1
ATOM 760 N N . LEU A 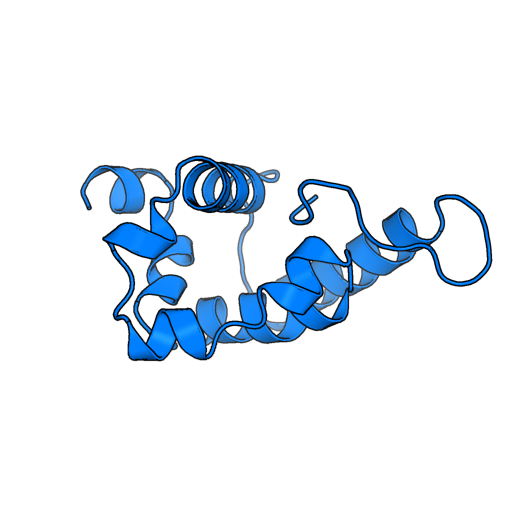1 92 ? -8.706 -1.187 6.034 1.00 95.62 92 LEU A N 1
ATOM 761 C CA . LEU A 1 92 ? -7.371 -0.930 5.481 1.00 95.62 92 LEU A CA 1
ATOM 762 C C . LEU A 1 92 ? -7.185 0.536 5.064 1.00 95.62 92 LEU A C 1
ATOM 764 O O . LEU A 1 92 ? -6.077 1.071 5.1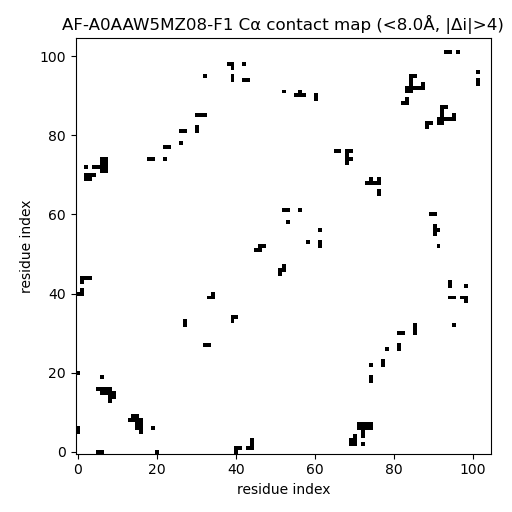52 1.00 95.62 92 LEU A O 1
ATOM 768 N N . SER A 1 93 ? -8.254 1.206 4.625 1.00 96.06 93 SER A N 1
ATOM 769 C CA . SER A 1 93 ? -8.184 2.591 4.155 1.00 96.06 93 SER A CA 1
ATOM 770 C C . SER A 1 93 ? -7.756 3.591 5.234 1.00 96.06 93 SER A C 1
ATOM 772 O O . SER A 1 93 ? -7.214 4.647 4.903 1.00 96.06 93 SER A O 1
ATOM 774 N N . HIS A 1 94 ? -7.903 3.244 6.518 1.00 95.31 94 HIS A N 1
ATOM 775 C CA . HIS A 1 94 ? -7.425 4.056 7.641 1.00 95.31 94 HIS A CA 1
ATOM 776 C C . HIS A 1 94 ? -5.901 4.171 7.704 1.00 95.31 94 HIS A C 1
ATOM 778 O O . HIS A 1 94 ? -5.375 5.053 8.379 1.00 95.31 94 HIS A O 1
ATOM 784 N N . LEU A 1 95 ? -5.170 3.369 6.927 1.00 94.56 95 LEU A N 1
ATOM 785 C CA . LEU A 1 95 ? -3.746 3.594 6.715 1.00 94.56 95 LEU A CA 1
ATOM 786 C C . LEU A 1 95 ? -3.461 4.987 6.107 1.00 94.56 95 LEU A C 1
ATOM 788 O O . LEU A 1 95 ? -2.400 5.561 6.343 1.00 94.56 95 LEU A O 1
ATOM 792 N N . ALA A 1 96 ? -4.414 5.560 5.361 1.00 94.31 96 ALA A N 1
ATOM 793 C CA . ALA A 1 96 ? -4.312 6.911 4.809 1.00 94.31 96 ALA A CA 1
ATOM 794 C C . ALA A 1 96 ? -4.558 8.032 5.841 1.00 94.31 96 ALA A C 1
ATOM 796 O O . ALA A 1 96 ? -4.330 9.197 5.519 1.00 94.31 96 ALA A O 1
ATOM 797 N N . ASP A 1 97 ? -4.984 7.717 7.071 1.00 93.25 97 ASP A N 1
ATOM 798 C CA . ASP A 1 97 ? -5.191 8.721 8.131 1.00 93.25 97 ASP A CA 1
ATOM 799 C C . ASP A 1 97 ? -3.873 9.196 8.765 1.00 93.25 97 ASP A C 1
ATOM 801 O O . ASP A 1 97 ? -3.839 10.186 9.496 1.00 93.25 97 ASP A O 1
ATOM 805 N N . GLY A 1 98 ? -2.771 8.514 8.446 1.00 91.38 98 GLY A N 1
ATOM 806 C CA . GLY A 1 98 ? -1.426 8.854 8.886 1.00 91.38 98 GLY A CA 1
ATOM 807 C C . GLY A 1 98 ? -0.979 8.105 10.140 1.00 91.38 98 GLY A C 1
ATOM 808 O O . GLY A 1 98 ? -1.773 7.577 10.919 1.00 91.38 98 GLY A O 1
ATOM 809 N N . SER A 1 99 ? 0.339 8.081 10.346 1.00 92.19 99 SER A N 1
ATOM 810 C CA . SER A 1 99 ? 1.006 7.242 11.352 1.00 92.19 99 SER A CA 1
ATOM 811 C C . SER A 1 99 ? 0.521 7.491 12.782 1.00 92.19 99 SER A C 1
ATOM 813 O O . SER A 1 99 ? 0.476 6.559 13.578 1.00 92.19 99 SER A O 1
ATOM 815 N N . TYR A 1 100 ? 0.140 8.731 13.108 1.00 92.44 100 TYR A N 1
ATOM 816 C CA . TYR A 1 100 ? -0.416 9.075 14.419 1.00 92.44 100 TYR A CA 1
ATOM 817 C C . TYR A 1 100 ? -1.729 8.327 14.684 1.00 92.44 100 TYR A C 1
ATOM 819 O O . TYR A 1 100 ? -1.843 7.635 15.689 1.00 92.44 100 TYR A O 1
ATOM 827 N N . ALA A 1 101 ? -2.681 8.402 13.749 1.00 91.31 101 ALA A N 1
ATOM 828 C CA . ALA A 1 101 ? -3.982 7.753 13.886 1.00 91.31 101 ALA A CA 1
ATOM 829 C C . ALA A 1 101 ? -3.865 6.222 13.874 1.00 91.31 101 ALA A C 1
ATOM 831 O O . ALA A 1 101 ? -4.613 5.540 14.567 1.00 91.31 101 ALA A O 1
ATOM 832 N N . ILE A 1 102 ? -2.904 5.676 13.120 1.00 89.25 102 ILE A N 1
ATOM 833 C CA . ILE A 1 102 ? -2.598 4.239 13.135 1.00 89.25 102 ILE A CA 1
ATOM 834 C C . ILE A 1 102 ? -2.081 3.805 14.513 1.00 89.25 102 ILE A C 1
ATOM 836 O O . ILE A 1 102 ? -2.447 2.736 14.983 1.00 89.25 102 ILE A O 1
ATOM 840 N N . ALA A 1 103 ? -1.234 4.606 15.167 1.00 88.38 103 ALA A N 1
ATOM 841 C CA . ALA A 1 103 ? -0.644 4.254 16.460 1.00 88.38 103 ALA A CA 1
ATOM 842 C C . ALA A 1 103 ? -1.656 4.237 17.621 1.00 88.38 103 ALA A C 1
ATOM 844 O O . ALA A 1 103 ? -1.392 3.604 18.642 1.00 88.38 103 ALA A O 1
ATOM 845 N N . GLU A 1 104 ? -2.790 4.925 17.477 1.00 87.50 104 GLU A N 1
ATOM 846 C CA . GLU A 1 104 ? -3.882 4.931 18.459 1.00 87.50 104 GLU A CA 1
ATOM 847 C C . GLU A 1 104 ? -4.855 3.742 18.305 1.00 87.50 104 GLU A C 1
ATOM 849 O O . GLU A 1 104 ? -5.741 3.581 19.145 1.00 87.50 104 GLU A O 1
ATOM 854 N N . ARG A 1 105 ? -4.697 2.914 17.260 1.00 78.06 105 ARG A N 1
ATOM 855 C CA . ARG A 1 105 ? -5.541 1.743 16.954 1.00 78.06 105 ARG A CA 1
ATOM 856 C C . ARG A 1 105 ? -4.892 0.425 17.387 1.00 78.06 105 ARG A C 1
ATOM 858 O O . ARG A 1 105 ? -5.629 -0.428 17.930 1.00 78.06 105 ARG A O 1
#

pLDDT: mean 92.78, std 4.14, range [68.12, 97.56]

Secondary structure (DSSP, 8-state):
---TT-PPPSSSTTHHHHHHHHHHHHHHHHTT---TTTHHHHHHHHHHHTTHHHHHS-HHHHHHS-HHHHHTT-THHHHHHHHHHHTT-TGGGGGGG-HHHHHT-